Protein AF-A0A3D1BF43-F1 (afdb_monomer_lite)

pLDDT: mean 92.88, std 7.19, range [63.91, 98.5]

Foldseek 3Di:
DCVVVVQAQDEAEDAPNVPHHLLNCLVPPQHLQGSYDYDDDCCQQQQQDDPDDPVSSNVSSVVSVVVNVVRNVVSCVVVVND

Sequence (82 aa):
MRKLVPEAFLLVPGVGAQGGTVEDVCAHGLNATCGLLVNSSRGILYAGGREASVEEAKDASRHAAAKLQAAMRVELEKAKLL

Secondary structure (DSSP, 8-state):
-GGGSTT--EEEE-BTTTSB-HHHHHHHH-BTTB-EEEE-SHHHHTTT-SS--HHHHHHHHHHHHHHHHHHHHHHHHHTT--

Structure (mmCIF, N/CA/C/O backbone):
data_AF-A0A3D1BF43-F1
#
_entry.id   AF-A0A3D1BF43-F1
#
loop_
_atom_site.group_PDB
_atom_site.id
_atom_site.type_symbol
_atom_site.label_atom_id
_atom_site.label_alt_id
_atom_site.label_comp_id
_atom_site.label_asym_id
_atom_site.label_entity_id
_atom_site.label_seq_id
_atom_site.pdbx_PDB_ins_code
_atom_site.Cartn_x
_atom_site.Cartn_y
_atom_site.Cartn_z
_atom_site.occupancy
_atom_site.B_iso_or_equiv
_atom_site.auth_seq_id
_atom_site.auth_comp_id
_atom_site.auth_asym_id
_atom_site.auth_atom_id
_atom_site.pdbx_PDB_model_num
ATOM 1 N N . MET A 1 1 ? -12.372 -13.088 7.275 1.00 77.56 1 MET A N 1
ATOM 2 C CA . MET A 1 1 ? -11.097 -13.462 7.925 1.00 77.56 1 MET A CA 1
ATOM 3 C C . MET A 1 1 ? -10.776 -12.591 9.138 1.00 77.56 1 MET A C 1
ATOM 5 O O . MET A 1 1 ? -10.638 -13.155 10.211 1.00 77.56 1 MET A O 1
ATOM 9 N N . ARG A 1 2 ? -10.741 -11.250 9.020 1.00 91.44 2 ARG A N 1
ATOM 10 C CA . ARG A 1 2 ? -10.436 -10.333 10.141 1.00 91.44 2 ARG A CA 1
ATOM 11 C C . ARG A 1 2 ? -11.246 -10.595 11.424 1.00 91.44 2 ARG A C 1
ATOM 13 O O . ARG A 1 2 ? -10.679 -10.554 12.501 1.00 91.44 2 ARG A O 1
ATOM 20 N N . LYS A 1 3 ? -12.522 -10.990 11.317 1.00 92.62 3 LYS A N 1
ATOM 21 C CA . LYS A 1 3 ? -13.370 -11.390 12.464 1.00 92.62 3 LYS A CA 1
ATOM 22 C C . LYS A 1 3 ? -12.819 -12.556 13.308 1.00 92.62 3 LYS A C 1
ATOM 24 O O . LYS A 1 3 ? -13.129 -12.628 14.486 1.00 92.62 3 LYS A O 1
ATOM 29 N N . LEU A 1 4 ? -12.050 -13.472 12.711 1.00 95.00 4 LEU A N 1
ATOM 30 C CA . LEU A 1 4 ? -11.460 -14.626 13.409 1.00 95.00 4 LEU A CA 1
ATOM 31 C C . LEU A 1 4 ? -10.157 -14.260 14.131 1.00 95.00 4 LEU A C 1
ATOM 33 O O . LEU A 1 4 ? -9.793 -14.903 15.106 1.00 95.00 4 LEU A O 1
ATOM 37 N N . VAL A 1 5 ? -9.453 -13.242 13.629 1.00 95.31 5 VAL A N 1
ATOM 38 C CA . VAL A 1 5 ? -8.142 -12.791 14.115 1.00 95.31 5 VAL A CA 1
ATOM 39 C C . VAL A 1 5 ? -8.108 -11.254 14.181 1.00 95.31 5 VAL A C 1
ATOM 41 O O . VAL A 1 5 ? -7.398 -10.610 13.402 1.00 95.31 5 VAL A O 1
ATOM 44 N N . PRO A 1 6 ? -8.912 -10.632 15.063 1.00 94.75 6 PRO A N 1
ATOM 45 C CA . PRO A 1 6 ? -9.149 -9.183 15.047 1.00 94.75 6 PRO A CA 1
ATOM 46 C C . PRO A 1 6 ? -7.860 -8.363 15.214 1.00 94.75 6 PRO A C 1
ATOM 48 O O . PRO A 1 6 ? -7.615 -7.434 14.446 1.00 94.75 6 PRO A O 1
ATOM 51 N N . GLU A 1 7 ? -6.971 -8.804 16.103 1.00 95.62 7 GLU A N 1
ATOM 52 C CA . GLU A 1 7 ? -5.748 -8.073 16.462 1.00 95.62 7 GLU A CA 1
ATOM 53 C C . GLU A 1 7 ? -4.486 -8.557 15.729 1.00 95.62 7 GLU A C 1
ATOM 55 O O . GLU A 1 7 ? -3.414 -7.981 15.890 1.00 95.62 7 GLU A O 1
ATOM 60 N N . ALA A 1 8 ? -4.575 -9.618 14.919 1.00 95.81 8 ALA A N 1
ATOM 61 C CA . ALA A 1 8 ? -3.394 -10.171 14.259 1.00 95.81 8 ALA A CA 1
ATOM 62 C C . ALA A 1 8 ? -2.829 -9.219 13.197 1.00 95.81 8 ALA A C 1
ATOM 64 O O . ALA A 1 8 ? -3.571 -8.618 12.419 1.00 95.81 8 ALA A O 1
ATOM 65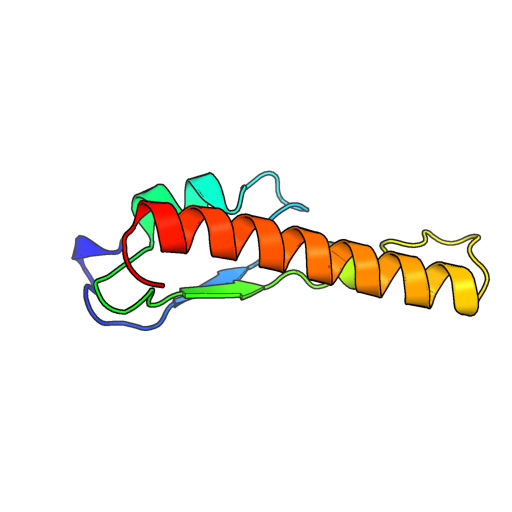 N N . PHE A 1 9 ? -1.508 -9.155 13.087 1.00 96.19 9 PHE A N 1
ATOM 66 C CA . PHE A 1 9 ? -0.857 -8.471 11.978 1.00 96.19 9 PHE A CA 1
ATOM 67 C C . PHE A 1 9 ? -0.769 -9.414 10.772 1.00 96.19 9 PHE A C 1
ATOM 69 O O . PHE A 1 9 ? -0.208 -10.505 10.877 1.00 96.19 9 PHE A O 1
ATOM 76 N N . LEU A 1 10 ? -1.357 -9.027 9.638 1.00 95.38 10 LEU A N 1
ATOM 77 C CA . LEU A 1 10 ? -1.503 -9.912 8.481 1.00 95.38 10 LEU A CA 1
ATOM 78 C C . LEU A 1 10 ? -0.600 -9.488 7.325 1.00 95.38 10 LEU A C 1
ATOM 80 O O . LEU A 1 10 ? -0.654 -8.349 6.869 1.00 95.38 10 LEU A O 1
ATOM 84 N N . LEU A 1 11 ? 0.171 -10.437 6.797 1.00 94.44 11 LEU A N 1
ATOM 85 C CA . LEU A 1 11 ? 0.863 -10.286 5.520 1.00 94.44 11 LEU A CA 1
ATOM 86 C C . LEU A 1 11 ? -0.129 -10.509 4.370 1.00 94.44 11 LEU A C 1
ATOM 88 O O . LEU A 1 11 ? -0.749 -11.569 4.287 1.00 94.44 11 LEU A O 1
ATOM 92 N N . VAL A 1 12 ? -0.243 -9.537 3.466 1.00 91.88 12 VAL A N 1
ATOM 93 C CA . VAL A 1 12 ? -1.120 -9.603 2.290 1.00 91.88 12 VAL A CA 1
ATOM 94 C C . VAL A 1 12 ? -0.276 -9.593 1.011 1.00 91.88 12 VAL A C 1
ATOM 96 O O . VAL A 1 12 ? 0.238 -8.541 0.623 1.00 91.88 12 VAL A O 1
ATOM 99 N 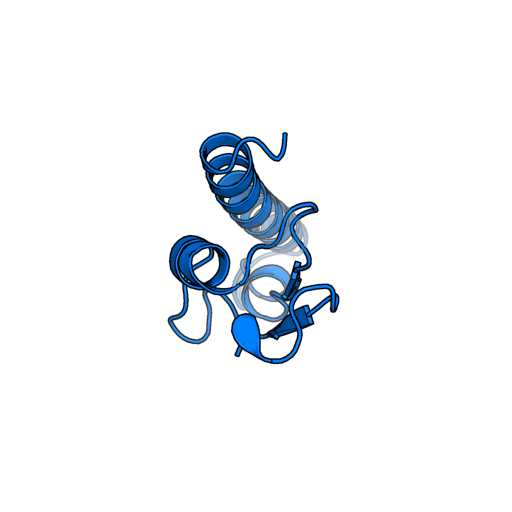N . PRO A 1 13 ? -0.086 -10.750 0.354 1.00 89.62 13 PRO A N 1
ATOM 100 C CA . PRO A 1 13 ? 0.742 -10.848 -0.840 1.00 89.62 13 PRO A CA 1
ATOM 101 C C . PRO A 1 13 ? 0.011 -10.423 -2.121 1.00 89.62 13 PRO A C 1
ATOM 103 O O . PRO A 1 13 ? -1.132 -10.799 -2.371 1.00 89.62 13 PRO A O 1
ATOM 106 N N . GLY A 1 14 ? 0.735 -9.719 -2.994 1.00 78.12 14 GLY A N 1
ATOM 107 C CA . GLY A 1 14 ? 0.407 -9.579 -4.413 1.00 78.12 14 GLY A CA 1
ATOM 108 C C . GLY A 1 14 ? -0.717 -8.603 -4.755 1.00 78.12 14 GLY A C 1
ATOM 109 O O . GLY A 1 14 ? -1.422 -8.806 -5.745 1.00 78.12 14 GLY A O 1
ATOM 110 N N . VAL A 1 15 ? -0.828 -7.517 -3.991 1.00 82.12 15 VAL A N 1
ATOM 111 C CA . VAL A 1 15 ? -1.604 -6.333 -4.390 1.00 82.12 15 VAL A CA 1
ATOM 112 C C . VAL A 1 15 ? -1.042 -5.745 -5.693 1.00 82.12 15 VAL A C 1
ATOM 114 O O . VAL A 1 15 ? 0.171 -5.710 -5.918 1.00 82.12 15 VAL A O 1
ATOM 117 N N . GLY A 1 16 ? -1.936 -5.328 -6.587 1.00 71.81 16 GLY A N 1
ATOM 118 C CA . GLY A 1 16 ? -1.652 -4.836 -7.932 1.00 71.81 16 GLY A CA 1
ATOM 119 C C . GLY A 1 16 ? -1.501 -5.963 -8.954 1.00 71.81 16 GLY A C 1
ATOM 120 O O . GLY A 1 16 ? -2.343 -6.127 -9.831 1.00 71.81 16 GLY A O 1
ATOM 121 N N . ALA A 1 17 ? -0.443 -6.769 -8.839 1.00 63.91 17 ALA A N 1
ATOM 122 C CA . ALA A 1 17 ? -0.087 -7.748 -9.875 1.00 63.91 17 ALA A CA 1
ATOM 123 C C . ALA A 1 17 ? -1.053 -8.946 -9.983 1.00 63.91 17 ALA A C 1
ATOM 125 O O . ALA A 1 17 ? -1.099 -9.583 -11.031 1.00 63.91 17 ALA A O 1
ATOM 126 N N . GLN A 1 18 ? -1.795 -9.272 -8.916 1.00 64.94 18 GLN A N 1
ATOM 127 C CA . GLN A 1 18 ? -2.778 -10.369 -8.899 1.00 64.94 18 GLN A CA 1
ATOM 128 C C . GLN A 1 18 ? -4.232 -9.870 -8.989 1.00 64.94 18 GLN A C 1
ATOM 130 O O . GLN A 1 18 ? -5.156 -10.632 -8.722 1.00 64.94 18 GLN A O 1
ATOM 135 N N . GLY A 1 19 ? -4.440 -8.593 -9.333 1.00 67.69 19 GLY A N 1
ATOM 136 C CA . GLY A 1 19 ? -5.768 -8.002 -9.526 1.00 67.69 19 GLY A CA 1
ATOM 137 C C . GLY A 1 19 ? -6.450 -7.452 -8.268 1.00 67.69 19 GLY A C 1
ATOM 138 O O . GLY A 1 19 ? -7.469 -6.791 -8.405 1.00 67.69 19 GLY A O 1
ATOM 139 N N . GLY A 1 20 ? -5.900 -7.668 -7.067 1.00 79.06 20 GLY A N 1
ATOM 140 C CA . GLY A 1 20 ? -6.395 -7.028 -5.839 1.00 79.06 20 GLY A CA 1
ATOM 141 C C . GLY A 1 20 ? -5.817 -5.625 -5.647 1.00 79.06 20 GLY A C 1
ATOM 142 O O . GLY A 1 20 ? -4.632 -5.411 -5.917 1.00 79.06 20 GLY A O 1
ATOM 143 N N . THR A 1 21 ? -6.624 -4.680 -5.168 1.00 87.88 21 THR A N 1
ATOM 144 C CA . THR A 1 21 ? -6.201 -3.291 -4.915 1.00 87.88 21 THR A CA 1
ATOM 145 C C . THR A 1 21 ? -5.883 -3.042 -3.435 1.00 87.88 21 THR A C 1
ATOM 147 O O . THR A 1 21 ? -6.163 -3.886 -2.580 1.00 87.88 21 THR A O 1
ATOM 150 N N . VAL A 1 22 ? -5.244 -1.910 -3.114 1.00 92.19 22 VAL A N 1
ATOM 151 C CA . VAL A 1 22 ? -5.001 -1.529 -1.707 1.00 92.19 22 VAL A CA 1
ATOM 152 C C . VAL A 1 22 ? -6.334 -1.264 -1.017 1.00 92.19 22 VAL A C 1
ATOM 154 O O . VAL A 1 22 ? -6.541 -1.683 0.116 1.00 92.19 22 VAL A O 1
ATOM 157 N N . GLU A 1 23 ? -7.247 -0.641 -1.746 1.00 92.44 23 GLU A N 1
ATOM 158 C CA . GLU A 1 23 ? -8.606 -0.316 -1.357 1.00 92.44 23 GLU A CA 1
ATOM 159 C C . GLU A 1 23 ? -9.379 -1.578 -0.943 1.00 92.44 23 GLU A C 1
ATOM 161 O O . GLU A 1 23 ? -9.922 -1.629 0.162 1.00 92.44 23 GLU A O 1
ATOM 166 N N . ASP A 1 24 ? -9.347 -2.639 -1.761 1.00 91.19 24 ASP A N 1
ATOM 167 C CA . ASP A 1 24 ? -10.010 -3.917 -1.444 1.00 91.19 24 ASP A CA 1
ATOM 168 C C . ASP A 1 24 ? -9.452 -4.550 -0.163 1.00 91.19 24 ASP A C 1
ATOM 170 O O . ASP A 1 24 ? -10.184 -5.075 0.684 1.00 91.19 24 ASP A O 1
ATOM 174 N N . VAL A 1 25 ? -8.125 -4.505 -0.016 1.00 91.62 25 VAL A N 1
ATOM 175 C CA . VAL A 1 25 ? -7.433 -5.065 1.145 1.00 91.62 25 VAL A CA 1
ATOM 176 C C . VAL A 1 25 ? -7.766 -4.266 2.401 1.00 91.62 25 VAL A C 1
ATOM 178 O O . VAL A 1 25 ? -8.038 -4.857 3.448 1.00 91.62 25 VAL A O 1
ATOM 181 N N . CYS A 1 26 ? -7.795 -2.939 2.313 1.00 94.19 26 CYS A N 1
ATOM 182 C CA . CYS A 1 26 ? -8.117 -2.067 3.431 1.00 94.19 26 CYS A CA 1
ATOM 183 C C . CYS A 1 26 ? -9.583 -2.197 3.864 1.00 94.19 26 CYS A C 1
ATOM 185 O O . CYS A 1 26 ? -9.847 -2.299 5.065 1.00 94.19 26 CYS A O 1
ATOM 187 N N . ALA A 1 27 ? -10.517 -2.311 2.914 1.00 92.81 27 ALA A N 1
ATOM 188 C CA . ALA A 1 27 ? -11.952 -2.443 3.178 1.00 92.81 27 ALA A CA 1
ATOM 189 C C . ALA A 1 27 ? -12.311 -3.648 4.069 1.00 92.81 27 ALA A C 1
ATOM 191 O O . ALA A 1 27 ? -13.325 -3.636 4.772 1.00 92.81 27 ALA A O 1
ATOM 192 N N . HIS A 1 28 ? -11.489 -4.701 4.058 1.00 91.62 28 HIS A N 1
ATOM 193 C CA . HIS A 1 28 ? -11.759 -5.941 4.794 1.00 91.62 28 HIS A CA 1
ATOM 194 C C . HIS A 1 28 ? -10.667 -6.345 5.788 1.00 91.62 28 HIS A C 1
ATOM 196 O O . HIS A 1 28 ? -10.887 -7.231 6.624 1.00 91.62 28 HIS A O 1
ATOM 202 N N . GLY A 1 29 ? -9.484 -5.748 5.670 1.00 93.62 29 GLY A N 1
ATOM 203 C CA . GLY A 1 29 ? -8.282 -6.165 6.372 1.00 93.62 29 GLY A CA 1
ATOM 204 C C . GLY A 1 29 ? -7.860 -5.244 7.507 1.00 93.62 29 GLY A C 1
ATOM 205 O O . GLY A 1 29 ? -7.139 -5.720 8.382 1.00 93.62 29 GLY A O 1
ATOM 206 N N . LEU A 1 30 ? -8.294 -3.981 7.541 1.00 96.19 30 LEU A N 1
ATOM 207 C CA . LEU A 1 30 ? -7.872 -3.052 8.592 1.00 96.19 30 LEU A CA 1
ATOM 208 C C . LEU A 1 30 ? -8.381 -3.469 9.982 1.00 96.19 30 LEU A C 1
ATOM 210 O O . LEU A 1 30 ? -9.441 -4.083 10.132 1.00 96.19 30 LEU A O 1
ATOM 214 N N . ASN A 1 31 ? -7.612 -3.107 11.003 1.00 95.94 31 ASN A N 1
ATOM 215 C CA . ASN A 1 31 ? -8.045 -3.042 12.397 1.00 95.94 31 ASN A CA 1
ATOM 216 C C . ASN A 1 31 ? -7.727 -1.646 12.973 1.00 95.94 31 ASN A C 1
ATOM 218 O O . ASN A 1 31 ? -7.338 -0.742 12.232 1.00 95.94 31 ASN A O 1
ATOM 222 N N . ALA A 1 32 ? -7.868 -1.466 14.290 1.00 95.69 32 ALA A N 1
ATOM 223 C CA . ALA A 1 32 ? -7.639 -0.182 14.961 1.00 95.69 32 ALA A CA 1
ATOM 224 C C . ALA A 1 32 ? -6.196 0.358 14.851 1.00 95.69 32 ALA A C 1
ATOM 226 O O . ALA A 1 32 ? -5.944 1.497 15.229 1.00 95.69 32 ALA A O 1
ATOM 227 N N . THR A 1 33 ? -5.247 -0.437 14.349 1.00 95.31 33 THR A N 1
ATOM 228 C CA . THR A 1 33 ? -3.825 -0.087 14.217 1.00 95.31 33 THR A CA 1
ATOM 229 C C . THR A 1 33 ? -3.284 -0.391 12.816 1.00 95.31 33 THR A C 1
ATOM 231 O O . THR A 1 33 ? -2.095 -0.655 12.649 1.00 95.31 33 THR A O 1
ATOM 234 N N . CYS A 1 34 ? -4.148 -0.371 11.792 1.00 95.56 34 CYS A N 1
ATOM 235 C CA . CYS A 1 34 ? -3.906 -0.897 10.442 1.00 95.56 34 CYS A CA 1
ATOM 236 C C . CYS A 1 34 ? -3.846 -2.433 10.389 1.00 95.56 34 CYS A C 1
ATOM 238 O O . CYS A 1 34 ? -4.694 -3.048 9.743 1.00 95.56 34 CYS A O 1
ATOM 240 N N . GLY A 1 35 ? -2.890 -3.070 11.070 1.00 95.69 35 GLY A N 1
ATOM 241 C CA . GLY A 1 35 ? -2.843 -4.535 11.190 1.00 95.69 35 GLY A CA 1
ATOM 242 C C . GLY A 1 35 ? -2.517 -5.290 9.892 1.00 95.69 35 GLY A C 1
ATOM 243 O O . GLY A 1 35 ? -2.809 -6.488 9.796 1.00 95.69 35 GLY A O 1
ATOM 244 N N . LEU A 1 36 ? -1.945 -4.608 8.896 1.00 95.62 36 LEU A N 1
ATOM 245 C CA . LEU A 1 36 ? -1.645 -5.144 7.569 1.00 95.62 36 LEU A CA 1
ATOM 246 C C . LEU A 1 36 ? -0.211 -4.816 7.129 1.00 95.62 36 LEU A C 1
ATOM 248 O O . LEU A 1 36 ? 0.255 -3.688 7.278 1.00 95.62 36 LEU A O 1
ATOM 252 N N . LEU A 1 37 ? 0.444 -5.782 6.484 1.00 94.62 37 LEU A N 1
ATOM 253 C CA . LEU A 1 37 ? 1.645 -5.590 5.672 1.00 94.62 37 LEU A CA 1
ATOM 254 C C . LEU A 1 37 ? 1.348 -6.023 4.243 1.00 94.62 37 LEU A C 1
ATOM 256 O O . LEU A 1 37 ? 1.288 -7.212 3.936 1.00 94.62 37 LEU A O 1
ATOM 260 N N . VAL A 1 38 ? 1.170 -5.046 3.363 1.00 92.81 38 VAL A N 1
ATOM 261 C CA . VAL A 1 38 ? 0.945 -5.291 1.939 1.00 92.81 38 VAL A CA 1
ATOM 262 C C . VAL A 1 38 ? 2.284 -5.519 1.247 1.00 92.81 38 VAL A C 1
ATOM 264 O O . VAL A 1 38 ? 3.153 -4.648 1.244 1.00 92.81 38 VAL A O 1
ATOM 267 N N . ASN A 1 39 ? 2.453 -6.690 0.638 1.00 92.00 39 ASN A N 1
ATOM 268 C CA . ASN A 1 39 ? 3.641 -7.019 -0.135 1.00 92.00 39 ASN A CA 1
ATOM 269 C C . ASN A 1 39 ? 3.393 -6.831 -1.640 1.00 92.00 39 ASN A C 1
ATOM 271 O O . ASN A 1 39 ? 2.482 -7.430 -2.216 1.00 92.00 39 ASN A O 1
ATOM 275 N N . SER A 1 40 ? 4.270 -6.054 -2.280 1.00 90.75 40 SER A N 1
ATOM 276 C CA . SER A 1 40 ? 4.373 -5.947 -3.736 1.00 90.75 40 SER A CA 1
ATOM 277 C C . SER A 1 40 ? 5.821 -6.171 -4.166 1.00 90.75 40 SER A C 1
ATOM 279 O O . SER A 1 40 ? 6.661 -5.285 -4.055 1.00 90.75 40 SER A O 1
ATOM 281 N N . SER A 1 41 ? 6.135 -7.385 -4.624 1.00 90.94 41 SER A N 1
ATOM 282 C CA . SER A 1 41 ? 7.483 -7.726 -5.099 1.00 90.94 41 SER A CA 1
ATOM 283 C C . SER A 1 41 ? 7.651 -7.406 -6.585 1.00 90.94 41 SER A C 1
ATOM 285 O O . SER A 1 41 ? 8.220 -6.378 -6.939 1.00 90.94 41 SER A O 1
ATOM 287 N N . ARG A 1 42 ? 7.120 -8.251 -7.481 1.00 91.25 42 ARG A N 1
ATOM 288 C CA . ARG A 1 42 ? 7.327 -8.121 -8.939 1.00 91.25 42 ARG A CA 1
ATOM 289 C C . ARG A 1 42 ? 6.831 -6.791 -9.511 1.00 91.25 42 ARG A C 1
ATOM 291 O O . ARG A 1 42 ? 7.450 -6.277 -10.433 1.00 91.25 42 ARG A O 1
ATOM 298 N N . GLY A 1 43 ? 5.753 -6.239 -8.949 1.00 90.44 43 GLY A N 1
ATOM 299 C CA . GLY A 1 43 ? 5.204 -4.948 -9.371 1.00 90.44 43 GLY A CA 1
ATOM 300 C C . GLY A 1 43 ? 6.130 -3.762 -9.092 1.00 90.44 43 GLY A C 1
ATOM 301 O O . GLY A 1 43 ? 6.021 -2.754 -9.775 1.00 90.44 43 GLY A O 1
ATOM 302 N N . ILE A 1 44 ? 7.050 -3.892 -8.130 1.00 93.75 44 ILE A N 1
ATOM 303 C CA . ILE A 1 44 ? 8.078 -2.888 -7.838 1.00 93.75 44 ILE A CA 1
ATOM 304 C C . ILE A 1 44 ? 9.374 -3.247 -8.568 1.00 93.75 44 ILE A C 1
ATOM 306 O O . ILE A 1 44 ? 9.872 -2.447 -9.349 1.00 93.75 44 ILE A O 1
ATOM 310 N N . LEU A 1 45 ? 9.887 -4.468 -8.371 1.00 94.06 45 LEU A N 1
ATOM 311 C CA . LEU A 1 45 ? 11.196 -4.894 -8.890 1.00 94.06 45 LEU A CA 1
ATOM 312 C C . LEU A 1 45 ? 11.302 -4.858 -10.420 1.00 94.06 45 LEU A C 1
ATOM 314 O O . LEU A 1 45 ? 12.392 -4.662 -10.947 1.00 94.06 45 LEU A O 1
ATOM 318 N N . TYR A 1 46 ? 10.193 -5.072 -11.132 1.00 93.94 46 TYR A N 1
ATOM 319 C CA . TYR A 1 46 ? 10.169 -5.123 -12.596 1.00 93.94 46 TYR A CA 1
ATOM 320 C C . TYR A 1 46 ? 9.360 -3.982 -13.219 1.00 93.94 46 TYR A C 1
ATOM 322 O O . TYR A 1 46 ? 8.975 -4.073 -14.384 1.00 93.94 46 TYR A O 1
ATOM 330 N N . ALA A 1 47 ? 9.115 -2.903 -12.468 1.00 95.00 47 ALA A N 1
ATOM 331 C CA . ALA A 1 47 ? 8.333 -1.759 -12.934 1.00 95.00 47 ALA A CA 1
ATOM 332 C C . ALA A 1 47 ? 8.924 -1.094 -14.192 1.00 95.00 47 ALA A C 1
ATOM 334 O O . ALA A 1 47 ? 8.170 -0.620 -15.035 1.00 95.00 47 ALA A O 1
ATOM 335 N N . GLY A 1 48 ? 10.255 -1.092 -14.338 1.00 96.56 48 GLY A N 1
ATOM 336 C CA . GLY A 1 48 ? 10.940 -0.539 -15.514 1.00 96.56 48 GLY A CA 1
ATOM 337 C C . GLY A 1 48 ? 10.866 -1.412 -16.773 1.00 96.56 48 GLY A C 1
ATOM 338 O O . GLY A 1 48 ? 11.230 -0.961 -17.850 1.00 96.56 48 GLY A O 1
ATOM 339 N N . GLY A 1 49 ? 10.388 -2.656 -16.678 1.00 96.00 49 GLY A N 1
ATOM 340 C CA . GLY A 1 49 ? 10.399 -3.587 -17.807 1.00 96.00 49 GLY A CA 1
ATOM 341 C C . GLY A 1 49 ? 11.795 -4.132 -18.141 1.00 96.00 49 GLY A C 1
ATOM 342 O O . GLY A 1 49 ? 12.778 -3.859 -17.457 1.00 96.00 49 GLY A O 1
ATOM 343 N N . ARG A 1 50 ? 11.873 -4.982 -19.174 1.00 95.00 50 ARG A N 1
ATOM 344 C CA . ARG A 1 50 ? 13.111 -5.708 -19.532 1.00 95.00 50 ARG A CA 1
ATOM 345 C C . ARG A 1 50 ? 14.135 -4.866 -20.290 1.00 95.00 50 ARG A C 1
ATOM 347 O O . ARG A 1 50 ? 15.309 -5.209 -20.266 1.00 95.00 50 ARG A O 1
ATOM 354 N N . GLU A 1 51 ? 1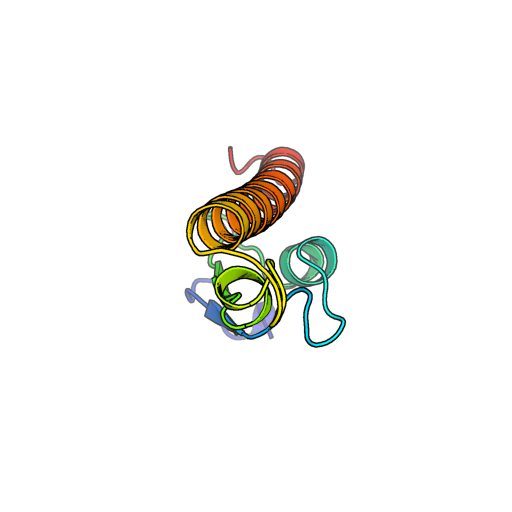3.682 -3.825 -20.978 1.00 97.06 51 GLU A N 1
ATOM 355 C CA . GLU A 1 51 ? 14.508 -3.007 -21.877 1.00 97.06 51 GLU A CA 1
ATOM 356 C C . GLU A 1 51 ? 15.020 -1.722 -21.211 1.00 97.06 51 GLU A C 1
ATOM 358 O O . GLU A 1 51 ? 15.818 -1.006 -21.808 1.00 97.06 51 GLU A O 1
ATOM 363 N N . ALA A 1 52 ? 14.598 -1.439 -19.973 1.00 96.94 52 ALA A N 1
ATOM 364 C CA . ALA A 1 52 ? 15.052 -0.271 -19.231 1.00 96.94 52 ALA A CA 1
ATOM 365 C C . ALA A 1 52 ? 16.544 -0.348 -18.889 1.00 96.94 52 ALA A C 1
ATOM 367 O O . ALA A 1 52 ? 17.068 -1.379 -18.453 1.00 96.94 52 ALA A O 1
ATOM 368 N N . SER A 1 53 ? 17.209 0.798 -18.996 1.00 98.25 53 SER A N 1
ATOM 369 C CA . SER A 1 53 ? 18.506 1.024 -18.375 1.00 98.25 53 SER A CA 1
ATO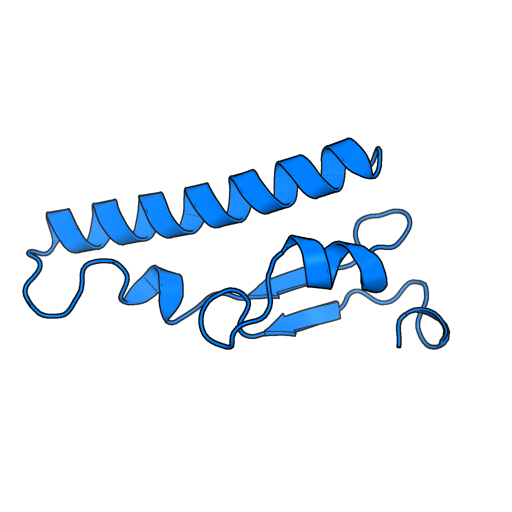M 370 C C . SER A 1 53 ? 18.417 0.901 -16.848 1.00 98.25 53 SER A C 1
ATOM 372 O O . SER A 1 53 ? 17.345 0.947 -16.240 1.00 98.25 53 SER A O 1
ATOM 374 N N . VAL A 1 54 ? 19.574 0.782 -16.192 1.00 97.75 54 VAL A N 1
ATOM 375 C CA . VAL A 1 54 ? 19.644 0.684 -14.725 1.00 97.75 54 VAL A CA 1
ATOM 376 C C . VAL A 1 54 ? 18.994 1.890 -14.040 1.00 97.75 54 VAL A C 1
ATOM 378 O O . VAL A 1 54 ? 18.352 1.723 -13.004 1.00 97.75 54 VAL A O 1
ATOM 381 N N . GLU A 1 55 ? 19.152 3.093 -14.593 1.00 98.31 55 GLU A N 1
ATOM 382 C CA . GLU A 1 55 ? 18.608 4.305 -13.980 1.00 98.31 55 GLU A CA 1
ATOM 383 C C . GLU A 1 55 ? 17.087 4.389 -14.148 1.00 98.31 55 GLU A C 1
ATOM 385 O O . GLU A 1 55 ? 16.376 4.625 -13.173 1.00 98.31 55 GLU A O 1
ATOM 390 N N . GLU A 1 56 ? 16.575 4.069 -15.339 1.00 98.31 56 GLU A N 1
ATOM 391 C CA . GLU A 1 56 ? 15.132 3.975 -15.594 1.00 98.31 56 GLU A CA 1
ATOM 392 C C . GLU A 1 56 ? 14.476 2.908 -14.711 1.00 98.31 56 GLU A C 1
ATOM 394 O O . GLU A 1 56 ? 13.423 3.146 -14.121 1.00 98.31 56 GLU A O 1
ATOM 399 N N . ALA A 1 57 ? 15.114 1.744 -14.548 1.00 98.25 57 ALA A N 1
ATOM 400 C CA . ALA A 1 57 ? 14.601 0.678 -13.694 1.00 98.25 57 ALA A CA 1
ATOM 401 C C . ALA A 1 57 ? 14.547 1.091 -12.214 1.00 98.25 57 ALA A C 1
ATOM 403 O O . ALA A 1 57 ? 13.569 0.785 -11.520 1.00 98.25 57 ALA A O 1
ATOM 404 N N . LYS A 1 58 ? 15.568 1.807 -11.720 1.00 98.25 58 LYS A N 1
ATOM 405 C CA . LYS A 1 58 ? 15.578 2.355 -10.355 1.00 98.25 58 LYS A CA 1
ATOM 406 C C . LYS A 1 58 ? 14.470 3.379 -10.160 1.00 98.25 58 LYS A C 1
ATOM 408 O O . LYS A 1 58 ? 13.758 3.309 -9.155 1.00 98.25 58 LYS A O 1
ATOM 413 N N . ASP A 1 59 ? 14.322 4.307 -11.099 1.00 98.50 59 ASP A N 1
ATOM 414 C CA . ASP A 1 59 ? 13.312 5.352 -10.995 1.00 98.50 59 ASP A CA 1
ATOM 415 C C . ASP A 1 59 ? 11.890 4.780 -11.078 1.00 98.50 59 ASP A C 1
ATOM 417 O O . ASP A 1 59 ? 11.051 5.085 -10.229 1.00 98.50 59 ASP A O 1
ATOM 421 N N . ALA A 1 60 ? 11.648 3.843 -11.998 1.00 98.19 60 ALA A N 1
ATOM 422 C CA . ALA A 1 60 ? 10.376 3.137 -12.107 1.00 98.19 60 ALA A CA 1
ATOM 423 C C . ALA A 1 60 ? 10.046 2.340 -10.833 1.00 98.19 60 ALA A C 1
ATOM 425 O O . ALA A 1 60 ? 8.912 2.382 -10.353 1.00 98.19 60 ALA A O 1
ATOM 426 N N . SER A 1 61 ? 11.033 1.660 -10.238 1.00 97.75 61 SER A N 1
ATOM 427 C CA . SER A 1 61 ? 10.853 0.937 -8.970 1.00 97.75 61 SER A CA 1
ATOM 428 C C . SER A 1 61 ? 10.485 1.889 -7.828 1.00 97.75 61 SER A C 1
ATOM 430 O O . SER A 1 61 ? 9.563 1.614 -7.055 1.00 97.75 61 SER A O 1
ATOM 432 N N . ARG A 1 62 ? 11.170 3.039 -7.733 1.00 98.25 62 ARG A N 1
ATOM 433 C CA . ARG A 1 62 ? 10.874 4.075 -6.735 1.00 98.25 62 ARG A CA 1
ATOM 434 C C . ARG A 1 62 ? 9.459 4.620 -6.918 1.00 98.25 62 ARG A C 1
ATOM 436 O O . ARG A 1 62 ? 8.714 4.688 -5.942 1.00 98.25 62 ARG A O 1
ATOM 443 N N . HIS A 1 63 ? 9.076 4.957 -8.148 1.00 98.00 63 HIS A N 1
ATOM 444 C CA . HIS A 1 63 ? 7.735 5.438 -8.470 1.00 98.00 63 HIS A CA 1
ATOM 445 C C . HIS A 1 63 ? 6.653 4.404 -8.140 1.00 98.00 63 HIS A C 1
ATOM 447 O O . HIS A 1 63 ? 5.642 4.753 -7.530 1.00 98.00 63 HIS A O 1
ATOM 453 N N . ALA A 1 64 ? 6.865 3.127 -8.472 1.00 95.06 64 ALA A N 1
ATOM 454 C CA . ALA A 1 64 ? 5.927 2.055 -8.147 1.00 95.06 64 ALA A CA 1
ATOM 455 C C . ALA A 1 64 ? 5.742 1.891 -6.627 1.00 95.06 64 ALA A C 1
ATOM 457 O O . ALA A 1 64 ? 4.609 1.787 -6.149 1.00 95.06 64 ALA A O 1
ATOM 458 N N . ALA A 1 65 ? 6.837 1.929 -5.860 1.00 95.88 65 ALA A N 1
ATOM 459 C CA . ALA A 1 65 ? 6.791 1.878 -4.401 1.00 95.88 65 ALA A CA 1
ATOM 460 C C . ALA A 1 65 ? 6.068 3.098 -3.804 1.00 95.88 65 ALA A C 1
ATOM 462 O O . ALA A 1 65 ? 5.191 2.940 -2.953 1.00 95.88 65 ALA A O 1
ATOM 4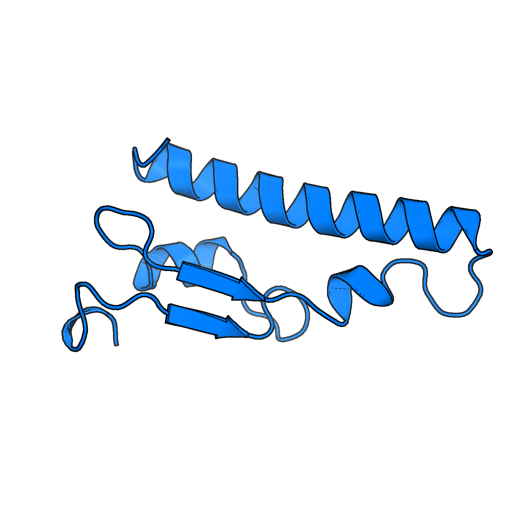63 N N . ALA A 1 66 ? 6.387 4.305 -4.284 1.00 97.12 66 ALA A N 1
ATOM 464 C CA . ALA A 1 66 ? 5.762 5.547 -3.833 1.00 97.12 66 ALA A CA 1
ATOM 465 C C . ALA A 1 66 ? 4.258 5.577 -4.140 1.00 97.12 66 ALA A C 1
ATOM 467 O O . ALA A 1 66 ? 3.463 5.965 -3.287 1.00 97.12 66 ALA A O 1
ATOM 468 N N . LYS A 1 67 ? 3.844 5.101 -5.321 1.00 94.81 67 LYS A N 1
ATOM 469 C CA . LYS A 1 67 ? 2.428 4.995 -5.695 1.00 94.81 67 LYS A CA 1
ATOM 470 C C . LYS A 1 67 ? 1.664 4.060 -4.756 1.00 94.81 67 LYS A C 1
ATOM 472 O O . LYS A 1 67 ? 0.579 4.415 -4.300 1.00 94.81 67 LYS A O 1
ATOM 477 N N . LEU A 1 68 ? 2.230 2.892 -4.444 1.00 93.44 68 LEU A N 1
ATOM 478 C CA . LEU A 1 68 ? 1.620 1.945 -3.507 1.00 93.44 68 LEU A CA 1
ATOM 479 C C . LEU A 1 68 ? 1.512 2.540 -2.095 1.00 93.44 68 LEU A C 1
ATOM 481 O O . LEU A 1 68 ? 0.470 2.420 -1.453 1.00 93.44 68 LEU A O 1
ATOM 485 N N . GLN A 1 69 ? 2.564 3.218 -1.629 1.00 95.38 69 GLN A N 1
ATOM 486 C CA . GLN A 1 69 ? 2.561 3.908 -0.340 1.00 95.38 69 GLN A CA 1
ATOM 487 C C . GLN A 1 69 ? 1.503 5.022 -0.294 1.00 95.38 69 GLN A C 1
ATOM 489 O O . GLN A 1 69 ? 0.802 5.152 0.707 1.00 95.38 69 GLN A O 1
ATOM 494 N N . ALA A 1 70 ? 1.377 5.815 -1.361 1.00 96.31 70 ALA A N 1
ATOM 495 C CA . ALA A 1 70 ? 0.394 6.888 -1.453 1.00 96.31 70 ALA A CA 1
ATOM 496 C C . ALA A 1 70 ? -1.042 6.346 -1.412 1.00 96.31 70 ALA A C 1
ATOM 498 O O . ALA A 1 70 ? -1.862 6.875 -0.668 1.00 96.31 70 ALA A O 1
ATOM 499 N N . ALA A 1 71 ? -1.327 5.255 -2.132 1.00 94.50 71 ALA A N 1
ATOM 500 C CA . ALA A 1 71 ? -2.625 4.584 -2.062 1.00 94.50 71 ALA A CA 1
ATOM 501 C C . ALA A 1 71 ? -2.934 4.100 -0.633 1.00 94.50 71 ALA A C 1
ATOM 503 O O . ALA A 1 71 ? -4.004 4.381 -0.101 1.00 94.50 71 ALA A O 1
ATOM 504 N N . MET A 1 72 ? -1.964 3.466 0.037 1.00 95.81 72 MET A N 1
ATOM 505 C CA . MET A 1 72 ? -2.125 3.039 1.433 1.00 95.81 72 MET A CA 1
ATOM 506 C C . MET A 1 72 ? -2.380 4.220 2.375 1.00 95.81 72 MET A C 1
ATOM 508 O O . MET A 1 72 ? -3.236 4.133 3.249 1.00 95.81 72 MET A O 1
ATOM 512 N N . ARG A 1 73 ? -1.661 5.335 2.199 1.00 97.44 73 ARG A N 1
ATOM 513 C CA . ARG A 1 73 ? -1.866 6.554 2.990 1.00 97.44 73 ARG A CA 1
ATOM 514 C C . ARG A 1 73 ? -3.300 7.063 2.869 1.00 97.44 73 ARG A C 1
ATOM 516 O O . ARG A 1 73 ? -3.914 7.330 3.895 1.00 97.44 73 ARG A O 1
ATOM 523 N N . VAL A 1 74 ? -3.830 7.142 1.648 1.00 97.62 74 VAL A N 1
ATOM 524 C CA . VAL A 1 74 ? -5.212 7.577 1.401 1.00 97.62 74 VAL A CA 1
ATOM 525 C C . VAL A 1 74 ? -6.210 6.693 2.155 1.00 97.62 74 VAL A C 1
ATOM 527 O O . VAL A 1 74 ? -7.121 7.209 2.802 1.00 97.62 74 VAL A O 1
ATOM 530 N N . GLU A 1 75 ? -6.034 5.371 2.128 1.00 96.88 75 GLU A N 1
ATOM 531 C CA . GLU A 1 75 ? -6.924 4.454 2.851 1.00 96.88 75 GLU A CA 1
ATOM 532 C C . GLU A 1 75 ? -6.801 4.579 4.377 1.00 96.88 75 GLU A C 1
ATOM 534 O O . GLU A 1 75 ? -7.805 4.530 5.090 1.00 96.88 75 GLU A O 1
ATOM 539 N N . LEU A 1 76 ? -5.591 4.801 4.892 1.00 97.12 76 LEU A N 1
ATOM 540 C CA . LEU A 1 76 ? -5.367 5.016 6.322 1.00 97.12 76 LEU A CA 1
ATOM 541 C C . LEU A 1 76 ? -5.957 6.343 6.820 1.00 97.12 76 LEU A C 1
ATOM 543 O O . LEU A 1 76 ? -6.543 6.371 7.900 1.00 97.12 76 LEU A O 1
ATOM 547 N N . GLU A 1 77 ? -5.870 7.415 6.031 1.00 97.94 77 GLU A N 1
ATOM 548 C CA . GLU A 1 77 ? -6.505 8.706 6.333 1.00 97.94 77 GLU A CA 1
ATOM 549 C C . GLU A 1 77 ? -8.038 8.579 6.350 1.00 97.94 77 GLU A C 1
ATOM 551 O O . GLU A 1 77 ? -8.688 9.024 7.300 1.00 97.94 77 GLU A O 1
ATOM 556 N N . LYS A 1 78 ? -8.634 7.882 5.366 1.00 97.12 78 LYS A N 1
ATOM 557 C CA . LYS A 1 78 ? -10.078 7.564 5.360 1.00 97.12 78 LYS A CA 1
ATOM 558 C C . LYS A 1 78 ? -10.499 6.786 6.610 1.00 97.12 78 LYS A C 1
ATOM 560 O O . LYS A 1 78 ? -11.580 7.022 7.150 1.00 97.12 78 LYS A O 1
ATOM 565 N N . ALA A 1 79 ? -9.640 5.880 7.077 1.00 96.69 79 ALA A N 1
ATOM 566 C CA . ALA A 1 79 ? -9.854 5.085 8.280 1.00 96.69 79 ALA A CA 1
ATOM 567 C C . ALA A 1 79 ? -9.507 5.819 9.593 1.00 96.69 79 ALA A C 1
ATOM 569 O O . ALA A 1 79 ? -9.730 5.252 10.662 1.00 96.69 79 ALA A O 1
ATOM 570 N N . LYS A 1 80 ? -9.004 7.065 9.538 1.00 97.44 80 LYS A N 1
ATOM 571 C CA . LYS A 1 80 ? -8.536 7.853 10.698 1.00 97.44 80 LYS A CA 1
ATOM 572 C C . LYS A 1 80 ? -7.428 7.156 11.500 1.00 97.44 80 LYS A C 1
ATOM 574 O O . LYS A 1 80 ? -7.405 7.212 12.727 1.00 97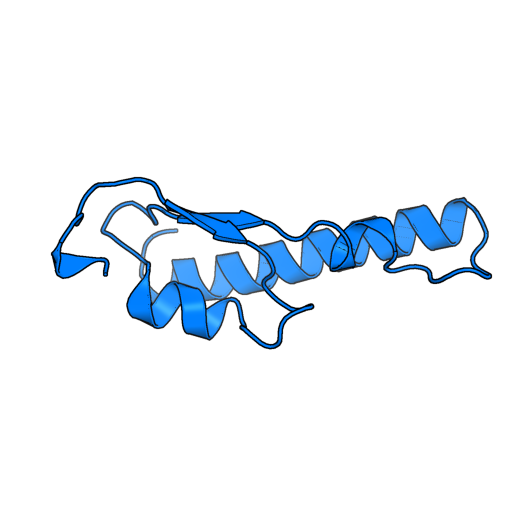.44 80 LYS A O 1
ATOM 579 N N . LEU A 1 81 ? -6.540 6.466 10.789 1.00 95.25 81 LEU A N 1
ATOM 580 C CA . LEU A 1 81 ? -5.374 5.764 11.335 1.00 95.25 81 LEU A CA 1
ATOM 581 C C . LEU A 1 81 ? -4.059 6.535 11.114 1.00 95.25 81 LEU A C 1
ATOM 583 O O . LEU A 1 81 ? -2.995 6.043 11.493 1.00 95.25 81 LEU A O 1
ATOM 587 N N . LEU A 1 82 ? -4.138 7.715 10.493 1.00 92.31 82 LEU A N 1
ATOM 588 C CA . LEU A 1 82 ? -3.066 8.687 10.272 1.00 92.31 82 LEU A CA 1
ATOM 589 C C . LEU A 1 82 ? -3.571 10.102 10.561 1.00 92.31 82 LEU A C 1
ATOM 591 O O . LEU A 1 82 ? -4.799 10.319 10.425 1.00 92.31 82 LEU A O 1
#

Radius of gyration: 14.4 Å; chains: 1; bounding box: 33×23×38 Å